Protein AF-A0A6G3LQU2-F1 (afdb_monomer_lite)

Structure (mmCIF, N/CA/C/O backbone):
data_AF-A0A6G3LQU2-F1
#
_entry.id   AF-A0A6G3LQU2-F1
#
loop_
_atom_site.group_PDB
_atom_site.id
_atom_site.type_symbol
_atom_site.label_atom_id
_atom_site.label_alt_id
_atom_site.label_comp_id
_atom_site.label_asym_id
_atom_site.lab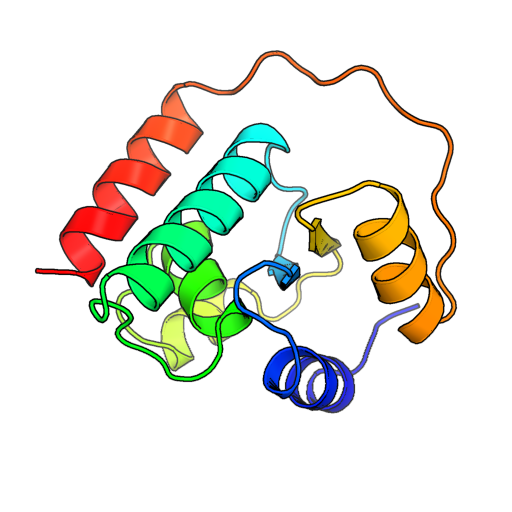el_entity_id
_atom_site.label_seq_id
_atom_site.pdbx_PDB_ins_code
_atom_site.Cartn_x
_atom_site.Cartn_y
_atom_site.Cartn_z
_atom_site.occupancy
_atom_site.B_iso_or_equiv
_atom_site.auth_seq_id
_atom_site.auth_comp_id
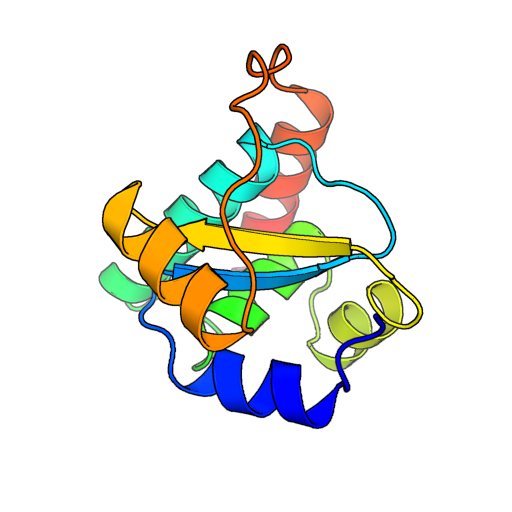_atom_site.auth_asym_id
_atom_site.auth_atom_id
_atom_site.pdbx_PDB_model_num
ATOM 1 N N . MET A 1 1 ? 11.847 -15.687 -6.685 1.00 57.41 1 MET A N 1
ATOM 2 C CA . MET A 1 1 ? 11.753 -16.353 -5.364 1.00 57.41 1 MET A CA 1
ATOM 3 C C . MET A 1 1 ? 10.437 -15.921 -4.744 1.00 57.41 1 MET A C 1
ATOM 5 O O . MET A 1 1 ? 10.197 -14.724 -4.695 1.00 57.41 1 MET A O 1
ATOM 9 N N . ARG A 1 2 ? 9.552 -16.847 -4.358 1.00 72.75 2 ARG A N 1
ATOM 10 C CA . ARG A 1 2 ? 8.254 -16.476 -3.774 1.00 72.75 2 ARG A CA 1
ATOM 11 C C . ARG A 1 2 ? 8.439 -16.215 -2.281 1.00 72.75 2 ARG A C 1
ATOM 13 O O . ARG A 1 2 ? 8.886 -17.109 -1.570 1.00 72.75 2 ARG A O 1
ATOM 20 N N . VAL A 1 3 ? 8.131 -15.004 -1.823 1.00 79.00 3 VAL A N 1
ATOM 21 C CA . VAL A 1 3 ? 8.186 -14.666 -0.393 1.00 79.00 3 VAL A CA 1
ATOM 22 C C . VAL A 1 3 ? 7.002 -15.335 0.324 1.00 79.00 3 VAL A C 1
ATOM 24 O O . VAL A 1 3 ? 5.879 -15.219 -0.167 1.00 79.00 3 VAL A O 1
ATOM 27 N N . PRO A 1 4 ? 7.196 -16.050 1.445 1.00 84.94 4 PRO A N 1
ATOM 28 C CA . PRO A 1 4 ? 6.087 -16.630 2.209 1.00 84.94 4 PRO A CA 1
ATOM 29 C C . PRO A 1 4 ? 5.144 -15.562 2.785 1.00 84.94 4 PRO A C 1
ATOM 31 O O . PRO A 1 4 ? 5.592 -14.471 3.138 1.00 84.94 4 PRO A O 1
ATOM 34 N N . ASP A 1 5 ? 3.853 -15.876 2.906 1.00 82.88 5 ASP A N 1
ATOM 35 C CA . ASP A 1 5 ? 2.827 -14.955 3.434 1.00 82.88 5 ASP A CA 1
ATOM 36 C C . ASP A 1 5 ? 3.134 -14.548 4.882 1.00 82.88 5 ASP A C 1
ATOM 38 O O . ASP A 1 5 ? 3.053 -13.375 5.224 1.00 82.88 5 ASP A O 1
ATOM 42 N N . GLU A 1 6 ? 3.598 -15.492 5.701 1.00 84.94 6 GLU A N 1
ATOM 43 C CA . GLU A 1 6 ? 3.984 -15.272 7.103 1.00 84.94 6 GLU A CA 1
ATOM 44 C C . GLU A 1 6 ? 5.152 -14.282 7.240 1.00 84.94 6 GLU A C 1
ATOM 46 O O . GLU A 1 6 ? 5.188 -13.440 8.143 1.00 84.94 6 GLU A O 1
ATOM 51 N N . LEU A 1 7 ? 6.116 -14.354 6.316 1.00 85.25 7 LEU A N 1
ATOM 52 C CA . LEU A 1 7 ? 7.258 -13.443 6.289 1.00 85.25 7 LEU A CA 1
ATOM 53 C C . LEU A 1 7 ? 6.819 -12.039 5.854 1.00 85.25 7 LEU A C 1
ATOM 55 O O . LEU A 1 7 ? 7.265 -11.046 6.424 1.00 85.25 7 LEU A O 1
ATOM 59 N N . LEU A 1 8 ? 5.908 -11.952 4.881 1.00 86.62 8 LEU A N 1
ATOM 60 C CA . LEU A 1 8 ? 5.320 -10.683 4.456 1.00 86.62 8 LEU A CA 1
ATOM 61 C C . LEU A 1 8 ? 4.523 -10.038 5.596 1.00 86.62 8 LEU A C 1
ATOM 63 O O . LEU A 1 8 ? 4.702 -8.858 5.893 1.00 86.62 8 LEU A O 1
ATOM 67 N N . GLU A 1 9 ? 3.674 -10.820 6.257 1.00 85.38 9 GLU A N 1
ATOM 68 C CA . GLU A 1 9 ? 2.836 -10.359 7.354 1.00 85.38 9 GLU A CA 1
ATOM 69 C C . GLU A 1 9 ? 3.687 -9.863 8.526 1.00 85.38 9 GLU A C 1
ATOM 71 O O . GLU A 1 9 ? 3.516 -8.725 8.971 1.00 85.38 9 GLU A O 1
ATOM 76 N N . SER A 1 10 ? 4.643 -10.674 8.989 1.00 87.75 10 SER A N 1
ATOM 77 C CA . SER A 1 10 ? 5.532 -10.306 10.098 1.00 87.75 10 SER A CA 1
ATOM 78 C C . SER A 1 10 ? 6.323 -9.032 9.811 1.00 87.75 10 SER A C 1
ATOM 80 O O . SER A 1 10 ? 6.362 -8.141 10.661 1.00 87.75 10 SER A O 1
ATOM 82 N N . ALA A 1 11 ? 6.885 -8.897 8.610 1.00 87.81 11 ALA A N 1
ATOM 83 C CA . ALA A 1 11 ? 7.638 -7.708 8.249 1.00 87.81 11 ALA A CA 1
ATOM 84 C C . ALA A 1 11 ? 6.746 -6.466 8.101 1.00 87.81 11 ALA A C 1
ATOM 86 O O . ALA A 1 11 ? 7.122 -5.389 8.556 1.00 87.81 11 ALA A O 1
ATOM 87 N N . SER A 1 12 ? 5.542 -6.610 7.539 1.00 89.31 12 SER A N 1
ATOM 88 C CA . SER A 1 12 ? 4.603 -5.496 7.347 1.00 89.31 12 SER A CA 1
ATOM 89 C C . SER A 1 12 ? 4.070 -4.905 8.661 1.00 89.31 12 SER A C 1
ATOM 91 O O . SER A 1 12 ? 3.805 -3.704 8.737 1.00 89.31 12 SER A O 1
ATOM 93 N N . ARG A 1 13 ? 3.942 -5.721 9.720 1.00 88.69 13 ARG A N 1
ATOM 94 C CA . ARG A 1 13 ? 3.430 -5.293 11.036 1.00 88.69 13 ARG A CA 1
ATOM 95 C C . ARG A 1 13 ? 4.327 -4.273 11.738 1.00 88.69 13 ARG A C 1
ATOM 97 O O . ARG A 1 13 ? 3.816 -3.484 12.525 1.00 88.69 13 ARG A O 1
ATOM 104 N N . GLY A 1 14 ? 5.636 -4.307 11.485 1.00 86.12 14 GLY A N 1
ATOM 105 C CA . GLY A 1 14 ? 6.617 -3.432 12.135 1.00 86.12 14 GLY A CA 1
ATOM 106 C C . GLY A 1 14 ? 6.907 -2.129 11.389 1.00 86.12 14 GLY A C 1
ATOM 107 O O . GLY A 1 14 ? 7.722 -1.338 11.862 1.00 86.12 14 GLY A O 1
ATOM 108 N N . LEU A 1 15 ? 6.297 -1.909 10.221 1.00 92.75 15 LEU A N 1
ATOM 109 C CA . LEU A 1 15 ? 6.607 -0.745 9.397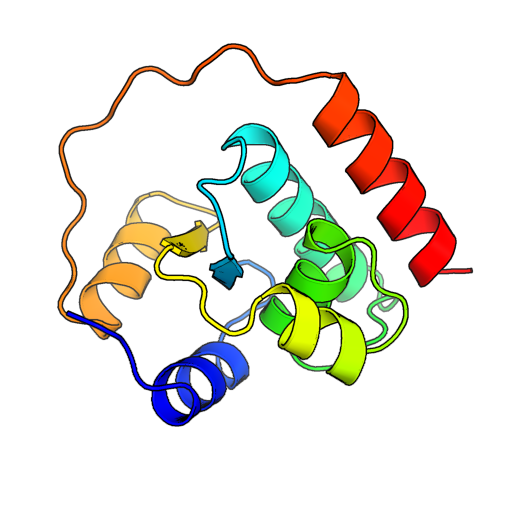 1.00 92.75 15 LEU A CA 1
ATOM 110 C C . LEU A 1 15 ? 5.895 0.518 9.903 1.00 92.75 15 LEU A C 1
ATOM 112 O O . LEU A 1 15 ? 4.713 0.451 10.256 1.00 92.75 15 LEU A O 1
ATOM 116 N N . PRO A 1 16 ? 6.586 1.675 9.922 1.00 94.75 16 PRO A N 1
ATOM 117 C CA . PRO A 1 16 ? 5.941 2.956 10.176 1.00 94.75 16 PRO A CA 1
ATOM 118 C C . PRO A 1 16 ? 4.996 3.323 9.017 1.00 94.75 16 PRO A C 1
ATOM 120 O O . PRO A 1 16 ? 5.161 2.800 7.915 1.00 94.75 16 PRO A O 1
ATOM 123 N N . PRO A 1 17 ? 4.054 4.264 9.215 1.00 95.81 17 PRO A N 1
ATOM 124 C CA . PRO A 1 17 ? 3.155 4.724 8.153 1.00 95.81 17 PRO A CA 1
ATOM 125 C C . PRO A 1 17 ? 3.866 5.249 6.906 1.00 95.81 17 PRO A C 1
ATOM 127 O O . PRO A 1 17 ? 3.313 5.156 5.818 1.00 95.81 17 PRO A O 1
ATOM 130 N N . SER A 1 18 ? 5.107 5.720 7.060 1.00 95.94 18 SER A N 1
ATOM 131 C CA . SER A 1 18 ? 5.943 6.197 5.961 1.00 95.94 18 SER A CA 1
ATOM 132 C C . SER A 1 18 ? 6.561 5.103 5.094 1.00 95.94 18 SER A C 1
ATOM 134 O O . SER A 1 18 ? 7.342 5.388 4.187 1.00 95.94 18 SER A O 1
ATOM 136 N N . ARG A 1 19 ? 6.243 3.832 5.368 1.00 96.00 19 ARG A N 1
ATOM 137 C CA . ARG A 1 19 ? 6.760 2.681 4.632 1.00 96.00 19 ARG A CA 1
ATOM 138 C C . ARG A 1 19 ? 5.661 1.668 4.378 1.00 96.00 19 ARG A C 1
ATOM 140 O O . ARG A 1 19 ? 4.946 1.252 5.288 1.00 96.00 19 ARG A O 1
ATOM 147 N N . LEU A 1 20 ? 5.588 1.203 3.140 1.00 94.38 20 LEU A N 1
ATOM 148 C CA . LEU A 1 20 ? 4.638 0.191 2.711 1.00 94.38 20 LEU A CA 1
ATOM 149 C C . LEU A 1 20 ? 5.350 -1.030 2.159 1.00 94.38 20 LEU A C 1
ATOM 151 O O . LEU A 1 20 ? 6.337 -0.929 1.429 1.00 94.38 20 LEU A O 1
ATOM 155 N N . LEU A 1 21 ? 4.768 -2.180 2.462 1.00 94.31 21 LEU A N 1
ATOM 156 C CA . LEU A 1 21 ? 5.102 -3.449 1.857 1.00 94.31 21 LEU A CA 1
ATOM 157 C C . LEU A 1 21 ? 3.816 -4.229 1.617 1.00 94.31 21 LEU A C 1
ATOM 159 O O . LEU A 1 21 ? 3.170 -4.680 2.563 1.00 94.31 21 LEU A O 1
ATOM 163 N N . VAL A 1 22 ? 3.465 -4.421 0.352 1.00 94.31 22 VAL A N 1
ATOM 164 C CA . VAL A 1 22 ? 2.264 -5.167 -0.031 1.00 94.31 22 VAL A CA 1
ATOM 165 C C . VAL A 1 22 ? 2.565 -6.156 -1.144 1.00 94.31 22 VAL A C 1
ATOM 167 O O . VAL A 1 22 ? 3.520 -6.002 -1.906 1.00 94.31 22 VAL A O 1
ATOM 170 N N . ARG A 1 23 ? 1.721 -7.181 -1.245 1.00 93.62 23 ARG A N 1
ATOM 171 C CA . ARG A 1 23 ? 1.702 -8.095 -2.384 1.00 93.62 23 ARG A CA 1
ATOM 172 C C . ARG A 1 23 ? 0.520 -7.786 -3.277 1.00 93.62 23 ARG A C 1
ATOM 174 O O . ARG A 1 23 ? -0.571 -7.547 -2.770 1.00 93.62 23 ARG A O 1
ATOM 181 N N . LEU A 1 24 ? 0.734 -7.845 -4.585 1.00 93.38 24 LEU A N 1
ATOM 182 C CA . LEU A 1 24 ? -0.287 -7.592 -5.596 1.00 93.38 24 LEU A CA 1
ATOM 183 C C . LEU A 1 24 ? -0.232 -8.669 -6.688 1.00 93.38 24 LEU A C 1
ATOM 185 O O . LEU A 1 24 ? 0.801 -9.305 -6.894 1.00 93.38 24 LEU A O 1
ATOM 189 N N . ILE A 1 25 ? -1.361 -8.886 -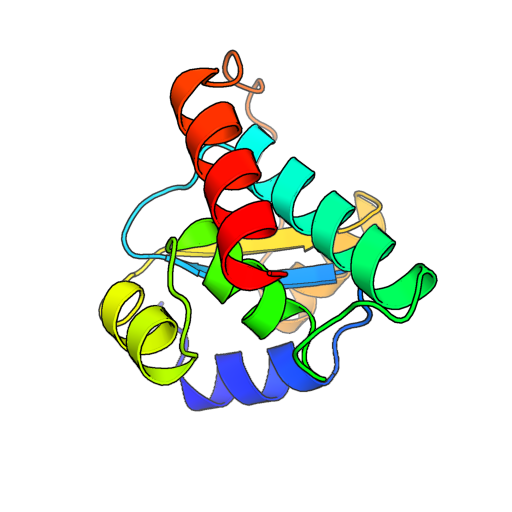7.370 1.00 90.56 25 ILE A N 1
ATOM 190 C CA . ILE A 1 25 ? -1.460 -9.831 -8.500 1.00 90.56 25 ILE A CA 1
ATOM 191 C C . ILE A 1 25 ? -0.756 -9.297 -9.753 1.00 90.56 25 ILE A C 1
ATOM 193 O O . ILE A 1 25 ? -0.282 -10.082 -10.565 1.00 90.56 25 ILE A O 1
ATOM 197 N N . GLY A 1 26 ? -0.688 -7.978 -9.912 1.00 87.81 26 GLY A N 1
ATOM 198 C CA . GLY A 1 26 ? -0.038 -7.326 -11.043 1.00 87.81 26 GLY A CA 1
ATOM 199 C C . GLY A 1 26 ? 0.850 -6.181 -10.587 1.00 87.81 26 GLY A C 1
ATOM 200 O O . GLY A 1 26 ? 0.783 -5.744 -9.435 1.00 87.81 26 GLY A O 1
ATOM 201 N N . GLU A 1 27 ? 1.685 -5.707 -11.507 1.00 87.56 27 GLU A N 1
ATOM 202 C CA . GLU A 1 27 ? 2.523 -4.537 -11.276 1.00 87.56 27 GLU A CA 1
ATOM 203 C C . GLU A 1 27 ? 1.627 -3.303 -11.086 1.00 87.56 27 GLU A C 1
ATOM 205 O O . GLU A 1 27 ? 0.822 -3.000 -11.972 1.00 87.56 27 GLU A O 1
ATOM 210 N N . PRO A 1 28 ? 1.688 -2.622 -9.925 1.00 85.94 28 PRO A N 1
ATOM 211 C CA . PRO A 1 28 ? 0.897 -1.422 -9.719 1.00 85.94 28 PRO A CA 1
ATOM 212 C C . PRO A 1 28 ? 1.460 -0.270 -10.546 1.00 85.94 28 PRO A C 1
ATOM 214 O O . PRO A 1 28 ? 2.671 -0.154 -10.731 1.00 85.94 28 PRO A O 1
ATOM 217 N N . ASP A 1 29 ? 0.588 0.653 -10.945 1.00 89.25 29 ASP A N 1
ATOM 218 C CA . ASP A 1 29 ? 1.027 1.972 -11.391 1.00 89.25 29 ASP A CA 1
ATOM 219 C C . ASP A 1 29 ? 1.854 2.643 -10.264 1.00 89.25 29 ASP A C 1
ATOM 221 O O . ASP A 1 29 ? 1.369 2.757 -9.128 1.00 89.25 29 ASP A O 1
ATOM 225 N N . PRO A 1 30 ? 3.103 3.082 -10.529 1.00 89.12 30 PRO A N 1
ATOM 226 C CA . PRO A 1 30 ? 3.972 3.643 -9.496 1.00 89.12 30 PRO A CA 1
ATOM 227 C C . PRO A 1 30 ? 3.373 4.871 -8.801 1.00 89.12 30 PRO A C 1
ATOM 229 O O . PRO A 1 30 ? 3.584 5.063 -7.602 1.00 89.12 30 PRO A O 1
ATOM 232 N N . CYS A 1 31 ? 2.593 5.684 -9.524 1.00 92.81 31 CYS A N 1
ATOM 233 C CA . CYS A 1 31 ? 1.919 6.840 -8.939 1.00 92.81 31 CYS A CA 1
ATOM 234 C C . CYS A 1 31 ? 0.811 6.410 -7.972 1.00 92.81 31 CYS A C 1
ATOM 236 O O . CYS A 1 31 ? 0.677 6.986 -6.898 1.00 92.81 31 CYS A O 1
ATOM 238 N N . THR A 1 32 ? 0.060 5.366 -8.310 1.00 94.50 32 THR A N 1
ATOM 239 C CA . THR A 1 32 ? -0.971 4.773 -7.452 1.00 94.50 32 THR A CA 1
ATOM 240 C C . THR A 1 32 ? -0.365 4.240 -6.154 1.00 94.50 32 THR A C 1
ATOM 242 O O . THR A 1 32 ? -0.904 4.495 -5.078 1.00 94.50 32 THR A O 1
ATOM 245 N N . LEU A 1 33 ? 0.794 3.577 -6.221 1.00 94.50 33 LEU A N 1
ATOM 246 C CA . LEU A 1 33 ? 1.514 3.135 -5.023 1.00 94.50 33 LEU A CA 1
ATOM 247 C C . LEU A 1 33 ? 1.998 4.317 -4.165 1.00 94.50 33 LEU A C 1
ATOM 249 O O . LEU A 1 33 ? 1.840 4.292 -2.944 1.00 94.50 33 LEU A O 1
ATOM 253 N N . ALA A 1 34 ? 2.555 5.358 -4.791 1.00 94.06 34 ALA A N 1
ATOM 254 C CA . ALA A 1 34 ? 3.021 6.554 -4.091 1.00 94.06 34 ALA A CA 1
ATOM 255 C C . ALA A 1 34 ? 1.871 7.310 -3.405 1.00 94.06 34 ALA A C 1
ATOM 257 O O . ALA A 1 34 ? 1.994 7.704 -2.249 1.00 94.06 34 ALA A O 1
ATOM 258 N N . VAL A 1 35 ? 0.727 7.461 -4.076 1.00 95.81 35 VAL A N 1
ATOM 259 C CA . VAL A 1 35 ? -0.457 8.105 -3.490 1.00 95.81 35 VAL A CA 1
ATOM 260 C C . VAL A 1 35 ? -1.049 7.254 -2.368 1.00 95.81 35 VAL A C 1
ATOM 262 O O . VAL A 1 35 ? -1.441 7.803 -1.341 1.00 95.81 35 VAL A O 1
ATOM 265 N N . ALA A 1 36 ? -1.067 5.924 -2.504 1.00 97.31 36 ALA A N 1
ATOM 266 C CA . ALA A 1 36 ? -1.499 5.041 -1.423 1.00 97.31 36 ALA A CA 1
ATOM 267 C C . ALA A 1 36 ? -0.616 5.193 -0.172 1.00 97.31 36 ALA A C 1
ATOM 269 O O . ALA A 1 36 ? -1.150 5.232 0.935 1.00 97.31 36 ALA A O 1
ATOM 270 N N . LEU A 1 37 ? 0.707 5.338 -0.338 1.00 97.56 37 LEU A N 1
ATOM 271 C CA . LEU A 1 37 ? 1.623 5.676 0.758 1.00 97.56 37 LEU A CA 1
ATOM 272 C C . LEU A 1 37 ? 1.249 7.012 1.406 1.00 97.56 37 LEU A C 1
ATOM 274 O O . LEU A 1 37 ? 1.057 7.056 2.617 1.00 97.56 37 LEU A O 1
ATOM 278 N N . SER A 1 38 ? 1.075 8.073 0.615 1.00 97.06 38 SER A N 1
ATOM 279 C CA . SER A 1 38 ? 0.708 9.391 1.147 1.00 97.06 38 SER A CA 1
ATOM 280 C C . SER A 1 38 ? -0.629 9.383 1.892 1.00 97.06 38 SER A C 1
ATOM 282 O O . SER A 1 38 ? -0.747 10.010 2.939 1.00 97.06 38 SER A O 1
ATOM 284 N N . TYR A 1 39 ? -1.629 8.650 1.397 1.00 97.56 39 TYR A N 1
ATOM 285 C CA . TYR A 1 39 ? -2.906 8.489 2.095 1.00 97.56 39 TYR A CA 1
ATOM 286 C C . TYR A 1 39 ? -2.743 7.782 3.431 1.00 97.56 39 TYR A C 1
ATOM 288 O O . TYR A 1 39 ? -3.286 8.238 4.430 1.00 97.56 39 TYR A O 1
ATOM 296 N N . VAL A 1 40 ? -1.955 6.710 3.476 1.00 97.69 40 VAL A N 1
ATOM 297 C CA . VAL A 1 40 ? -1.665 6.022 4.734 1.00 97.69 40 VAL A CA 1
ATOM 298 C C . VAL A 1 40 ? -0.942 6.950 5.713 1.00 97.69 40 VAL A C 1
ATOM 300 O O . VAL A 1 40 ? -1.350 7.043 6.867 1.00 97.69 40 VAL A O 1
ATOM 303 N N . GLU A 1 41 ? 0.079 7.687 5.284 1.00 97.56 41 GLU A N 1
ATOM 304 C CA . GLU A 1 41 ? 0.750 8.672 6.144 1.00 97.56 41 GLU A CA 1
ATOM 305 C C . GLU A 1 41 ? -0.224 9.735 6.688 1.00 97.56 41 GLU A C 1
ATOM 307 O O . GLU A 1 41 ? -0.219 10.040 7.887 1.00 97.56 41 GLU A O 1
ATOM 312 N N . GLU A 1 42 ? -1.092 10.274 5.831 1.00 97.19 42 GLU A N 1
ATOM 313 C CA . GLU A 1 42 ? -2.099 11.275 6.195 1.00 97.19 42 GLU A CA 1
ATOM 314 C C . GLU A 1 42 ? -3.125 10.717 7.192 1.00 97.19 42 GLU A C 1
ATOM 316 O O . GLU A 1 42 ? -3.414 11.349 8.210 1.00 97.19 42 GLU A O 1
ATOM 321 N N . ASP A 1 43 ? -3.639 9.512 6.949 1.00 96.75 43 ASP A N 1
ATOM 322 C CA . ASP A 1 43 ? -4.653 8.886 7.797 1.00 96.75 43 ASP A CA 1
ATOM 323 C C . ASP A 1 43 ? -4.107 8.580 9.190 1.00 96.75 43 ASP A C 1
ATOM 325 O O . ASP A 1 43 ? -4.790 8.789 10.194 1.00 96.75 43 ASP A O 1
ATOM 329 N N . TYR A 1 44 ? -2.863 8.110 9.280 1.00 96.75 44 TYR A N 1
ATOM 330 C CA . TYR A 1 44 ? -2.227 7.843 10.566 1.00 96.75 44 TYR A CA 1
ATOM 331 C C . TYR A 1 44 ? -1.874 9.130 11.313 1.00 96.75 44 TYR A C 1
ATOM 333 O O . TYR A 1 44 ? -2.112 9.210 12.518 1.00 96.75 44 TYR A O 1
ATOM 341 N N . SER A 1 45 ? -1.342 10.143 10.623 1.00 96.69 45 SER A N 1
ATOM 342 C CA . SER A 1 45 ? -1.014 11.433 11.251 1.00 96.69 45 SER A CA 1
ATOM 343 C C . SER A 1 45 ? -2.258 12.197 11.715 1.00 96.69 45 SER A C 1
ATOM 345 O O . SER A 1 45 ? -2.204 12.887 12.732 1.00 96.69 45 SER A O 1
ATOM 347 N N . SER A 1 46 ? -3.390 12.010 11.033 1.00 96.38 46 SER A N 1
ATOM 348 C CA . SER A 1 46 ? -4.680 12.622 11.377 1.00 96.38 46 SER A CA 1
ATOM 349 C C . SER A 1 46 ? -5.519 11.793 12.359 1.00 96.38 46 SER A C 1
ATOM 351 O O . SER A 1 46 ? -6.604 12.221 12.746 1.00 96.38 46 SER A O 1
ATOM 353 N N . GLY A 1 47 ? -5.055 10.605 12.764 1.00 95.31 47 GLY A N 1
ATOM 354 C CA . GLY A 1 47 ? -5.805 9.704 13.648 1.00 95.31 47 GLY A CA 1
ATOM 355 C C . GLY A 1 47 ? -7.056 9.081 13.011 1.00 95.31 47 GLY A C 1
ATOM 356 O O . GLY A 1 47 ? -7.952 8.645 13.729 1.00 95.31 47 GLY A O 1
ATOM 357 N N . LEU A 1 48 ? -7.120 9.042 11.678 1.00 95.12 48 LEU A N 1
ATOM 358 C CA . LEU A 1 48 ? -8.240 8.525 10.885 1.00 95.12 48 LEU A CA 1
ATOM 359 C C . LEU A 1 48 ? -8.016 7.094 10.366 1.00 95.12 48 LEU A C 1
ATOM 361 O O . LEU A 1 48 ? -8.917 6.501 9.772 1.00 95.12 48 LEU A O 1
ATOM 365 N N . ALA A 1 49 ? -6.825 6.527 10.566 1.00 94.31 49 ALA A N 1
ATOM 366 C CA . ALA A 1 49 ? -6.503 5.177 10.118 1.00 94.31 49 ALA A CA 1
ATOM 367 C C . ALA A 1 49 ? -7.458 4.125 10.716 1.00 94.31 49 ALA A C 1
ATOM 369 O O . ALA A 1 49 ? -7.619 4.023 11.934 1.00 94.31 49 ALA A O 1
ATOM 370 N N . ARG A 1 50 ? -8.061 3.294 9.852 1.00 94.44 50 ARG A N 1
ATOM 371 C CA . ARG A 1 50 ? -8.970 2.210 10.273 1.00 94.44 50 ARG A CA 1
ATOM 372 C C . ARG A 1 50 ? -8.230 1.013 10.857 1.00 94.44 50 ARG A C 1
ATOM 374 O O . ARG A 1 50 ? -8.737 0.352 11.762 1.00 94.44 50 ARG A O 1
ATOM 381 N N . LEU A 1 51 ? -7.065 0.693 10.304 1.00 94.38 51 LEU A N 1
ATOM 382 C CA . LEU A 1 51 ? -6.247 -0.438 10.720 1.00 94.38 51 LEU A CA 1
ATOM 383 C C . LEU A 1 51 ? -5.035 0.027 11.521 1.00 94.38 51 LEU A C 1
ATOM 385 O O . LEU A 1 51 ? -4.573 1.155 11.398 1.00 94.38 51 LEU A O 1
ATOM 389 N N . ARG A 1 52 ? -4.487 -0.876 12.342 1.00 92.81 52 ARG A N 1
ATOM 390 C CA . ARG A 1 52 ? -3.235 -0.623 13.073 1.00 92.81 52 ARG A CA 1
ATOM 391 C C . ARG A 1 52 ? -1.997 -0.830 12.209 1.00 92.81 52 ARG A C 1
ATOM 393 O O . ARG A 1 52 ? -0.980 -0.204 12.474 1.00 92.81 52 ARG A O 1
ATOM 400 N N . THR A 1 53 ? -2.084 -1.654 11.167 1.00 95.12 53 THR A N 1
ATOM 401 C CA . THR A 1 53 ? -0.956 -1.983 10.284 1.00 95.12 53 THR A CA 1
ATOM 402 C C . THR A 1 53 ? -1.007 -1.160 8.989 1.00 95.12 53 THR A C 1
ATOM 404 O O . THR A 1 53 ? -1.904 -1.404 8.177 1.00 95.12 53 THR A O 1
ATOM 407 N N . PRO A 1 54 ? -0.038 -0.253 8.744 1.00 96.19 54 PRO A N 1
ATOM 408 C CA . PRO A 1 54 ? -0.086 0.669 7.603 1.00 96.19 54 PRO A CA 1
ATOM 409 C C . PRO A 1 54 ? -0.150 -0.034 6.249 1.00 96.19 54 PRO A C 1
ATOM 411 O O . PRO A 1 54 ? -0.925 0.335 5.371 1.00 96.19 54 PRO A O 1
ATOM 414 N N . SER A 1 55 ? 0.606 -1.121 6.104 1.00 95.81 55 SER A N 1
ATOM 415 C CA . SER A 1 55 ? 0.615 -1.925 4.879 1.00 95.81 55 SER A CA 1
ATOM 416 C C . SER A 1 55 ? -0.727 -2.610 4.599 1.00 95.81 55 SER A C 1
ATOM 418 O O . SER A 1 55 ? -1.113 -2.736 3.440 1.00 95.81 55 SER A O 1
ATOM 420 N N . LEU A 1 56 ? -1.483 -3.001 5.633 1.00 95.56 56 LEU A N 1
ATOM 421 C CA . LEU A 1 56 ? -2.835 -3.530 5.435 1.00 95.56 56 LEU A CA 1
ATOM 422 C C . LEU A 1 56 ? -3.813 -2.417 5.053 1.00 95.56 56 LEU A C 1
ATOM 424 O O . LEU A 1 56 ? -4.674 -2.648 4.210 1.00 95.56 56 LEU A O 1
ATOM 428 N N . GLN A 1 57 ? -3.661 -1.212 5.616 1.00 96.31 57 GLN A N 1
ATOM 429 C CA . GLN A 1 57 ? -4.462 -0.051 5.217 1.00 96.31 57 GLN A CA 1
ATOM 430 C C . GLN A 1 57 ? -4.235 0.277 3.733 1.00 96.31 57 GLN A C 1
ATOM 432 O O . GLN A 1 57 ? -5.197 0.393 2.978 1.00 96.31 57 GLN A O 1
ATOM 437 N N . ALA A 1 58 ? -2.973 0.324 3.292 1.00 96.75 58 ALA A N 1
ATOM 438 C CA . ALA A 1 58 ? -2.633 0.491 1.880 1.00 96.75 58 ALA A CA 1
ATOM 439 C C . ALA A 1 58 ? -3.239 -0.609 1.003 1.00 96.75 58 ALA A C 1
ATOM 441 O O . ALA A 1 58 ? -3.746 -0.328 -0.081 1.00 96.75 58 ALA A O 1
ATOM 442 N N . LEU A 1 59 ? -3.203 -1.864 1.465 1.00 95.94 59 LEU A N 1
ATOM 443 C CA . LEU A 1 59 ? -3.763 -2.989 0.725 1.00 95.94 59 LEU A CA 1
ATOM 444 C C . LEU A 1 59 ? -5.279 -2.846 0.530 1.00 95.94 59 LEU A C 1
ATOM 446 O O . LEU A 1 59 ? -5.765 -3.164 -0.556 1.00 95.94 59 LEU A O 1
ATOM 450 N N . LEU A 1 60 ? -6.020 -2.329 1.521 1.00 96.69 60 LEU A N 1
ATOM 451 C CA . LEU A 1 60 ? -7.444 -2.011 1.349 1.00 96.69 60 LEU A CA 1
ATOM 452 C C . LEU A 1 60 ? -7.644 -1.030 0.184 1.00 96.69 60 LEU A C 1
ATOM 454 O O . LEU A 1 60 ? -8.455 -1.293 -0.704 1.00 96.69 60 LEU A O 1
ATOM 458 N N . TYR A 1 61 ? -6.850 0.046 0.140 1.00 96.38 61 TYR A N 1
ATOM 459 C CA . TYR A 1 61 ? -6.932 1.062 -0.915 1.00 96.38 61 TYR A CA 1
ATOM 460 C C . TYR A 1 61 ? -6.610 0.487 -2.293 1.00 96.38 61 TYR A C 1
ATOM 462 O O . TYR A 1 61 ? -7.425 0.592 -3.211 1.00 96.38 61 TYR A O 1
ATOM 470 N N . LEU A 1 62 ? -5.460 -0.180 -2.411 1.00 95.50 62 LEU A N 1
ATOM 471 C CA . LEU A 1 62 ? -4.930 -0.724 -3.664 1.00 95.5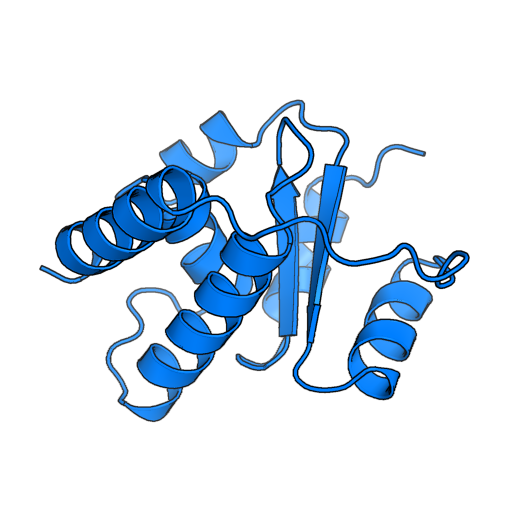0 62 LEU A CA 1
ATOM 472 C C . LEU A 1 62 ? -5.792 -1.850 -4.246 1.00 95.50 62 LEU A C 1
ATOM 474 O O . LEU A 1 62 ? -5.784 -2.069 -5.453 1.00 95.50 62 LEU A O 1
ATOM 478 N N . THR A 1 63 ? -6.546 -2.562 -3.408 1.00 94.88 63 THR A N 1
ATOM 479 C CA . THR A 1 63 ? -7.447 -3.639 -3.854 1.00 94.88 63 THR A CA 1
ATOM 480 C C . THR A 1 63 ? -8.911 -3.211 -3.936 1.00 94.88 63 THR A C 1
ATOM 482 O O . THR A 1 63 ? -9.750 -4.016 -4.350 1.00 94.88 63 THR A O 1
ATOM 485 N N . SER A 1 64 ? -9.218 -1.961 -3.563 1.00 95.00 64 SER A N 1
ATOM 486 C CA . SER A 1 64 ? -10.587 -1.445 -3.424 1.00 95.00 64 SER A CA 1
ATOM 487 C C . SER A 1 64 ? -11.473 -2.368 -2.584 1.00 95.00 64 SER A C 1
ATOM 489 O O . SER A 1 64 ? -12.563 -2.756 -3.005 1.00 95.00 64 SER A O 1
ATOM 491 N N . SER A 1 65 ? -10.961 -2.766 -1.418 1.00 96.25 65 SER A N 1
ATOM 492 C CA . SER A 1 65 ? -11.615 -3.716 -0.513 1.00 96.25 65 SER A CA 1
ATOM 493 C C . SER A 1 65 ? -11.970 -3.045 0.806 1.00 96.25 65 SER A C 1
ATOM 495 O O . SER A 1 65 ? -11.138 -2.373 1.411 1.00 96.25 65 SER A O 1
ATOM 497 N N . ARG A 1 66 ? -13.182 -3.287 1.316 1.00 94.12 66 ARG A N 1
ATOM 498 C CA . ARG A 1 66 ? -13.614 -2.742 2.621 1.00 94.12 66 ARG A CA 1
ATOM 499 C C . ARG A 1 66 ? -13.157 -3.578 3.813 1.00 94.12 66 ARG A C 1
ATOM 501 O O . ARG A 1 66 ? -13.160 -3.085 4.947 1.00 94.12 66 ARG A O 1
ATOM 508 N N . GLN A 1 67 ? -12.823 -4.842 3.558 1.00 95.00 67 GLN A N 1
ATOM 509 C CA . GLN A 1 67 ? -12.444 -5.841 4.551 1.00 95.00 67 GLN A CA 1
ATOM 510 C C . GLN A 1 67 ? -11.043 -6.384 4.263 1.00 95.00 67 GLN A C 1
ATOM 512 O O . GLN A 1 67 ? -10.658 -6.563 3.109 1.00 95.00 67 GLN A O 1
ATOM 517 N N . VAL A 1 68 ? -10.293 -6.678 5.328 1.00 94.44 68 VAL A N 1
ATOM 518 C CA . VAL A 1 68 ? -8.915 -7.185 5.229 1.00 94.44 68 VAL A CA 1
ATOM 519 C C . VAL A 1 68 ? -8.874 -8.546 4.537 1.00 94.44 68 VAL A C 1
ATOM 521 O O . VAL A 1 68 ? -8.061 -8.735 3.638 1.00 94.44 68 VAL A O 1
ATOM 524 N N . ASP A 1 69 ? -9.782 -9.459 4.886 1.00 95.19 69 ASP A N 1
ATOM 525 C CA . ASP A 1 69 ? -9.828 -10.800 4.288 1.00 95.19 69 ASP A CA 1
ATOM 526 C C . ASP A 1 69 ? -10.077 -10.749 2.775 1.00 95.19 69 ASP A C 1
ATOM 528 O O . ASP A 1 69 ? -9.474 -11.502 2.011 1.00 95.19 69 ASP A O 1
ATOM 532 N N . GLU A 1 70 ? -10.917 -9.812 2.327 1.00 96.00 70 GLU A N 1
ATOM 533 C CA . GLU A 1 70 ? -11.157 -9.563 0.907 1.00 96.00 70 GLU A CA 1
ATOM 534 C C . GLU A 1 70 ? -9.890 -9.041 0.218 1.00 96.00 70 GLU A C 1
ATOM 536 O O . GLU A 1 70 ? -9.492 -9.569 -0.821 1.00 96.00 70 GLU A O 1
ATOM 541 N N . ALA A 1 71 ? -9.218 -8.058 0.819 1.00 94.88 71 ALA A N 1
ATOM 542 C CA . ALA A 1 71 ? -7.990 -7.476 0.285 1.00 94.88 71 ALA A CA 1
ATOM 543 C C . ALA A 1 71 ? -6.858 -8.512 0.170 1.00 94.88 71 ALA A C 1
ATOM 545 O O . ALA A 1 71 ? -6.160 -8.593 -0.847 1.00 94.88 71 ALA A O 1
ATOM 546 N N . ILE A 1 72 ? -6.709 -9.361 1.191 1.00 92.94 72 ILE A N 1
ATOM 547 C CA . ILE A 1 72 ? -5.778 -10.493 1.186 1.00 92.94 72 ILE A CA 1
ATOM 548 C C . ILE A 1 72 ? -6.178 -11.492 0.099 1.00 92.94 72 ILE A C 1
ATOM 550 O O . ILE A 1 72 ? -5.334 -11.913 -0.687 1.00 92.94 72 ILE A O 1
ATOM 554 N N . SER A 1 73 ? -7.460 -11.847 -0.018 1.00 93.19 73 SER A N 1
ATOM 555 C CA . SER A 1 73 ? -7.923 -12.764 -1.064 1.00 93.19 73 SER A CA 1
ATOM 556 C C . SER A 1 73 ? -7.656 -12.229 -2.476 1.00 93.19 73 SER A C 1
ATOM 558 O O . SER A 1 73 ? -7.268 -13.004 -3.346 1.00 93.19 73 SER A O 1
ATOM 560 N N . ARG A 1 74 ? -7.825 -10.921 -2.708 1.00 93.38 74 ARG A N 1
ATOM 561 C CA . ARG A 1 74 ? -7.564 -10.259 -4.001 1.00 93.38 74 ARG A CA 1
ATOM 562 C C . ARG A 1 74 ? -6.080 -10.090 -4.323 1.00 93.38 74 ARG A C 1
ATOM 564 O O . ARG A 1 74 ? -5.741 -9.842 -5.472 1.00 93.38 74 ARG A O 1
ATOM 571 N N . SER A 1 75 ? -5.198 -10.204 -3.335 1.00 91.50 75 SER A N 1
ATOM 572 C CA . SER A 1 75 ? -3.738 -10.185 -3.519 1.00 91.50 75 SER A CA 1
ATOM 573 C C . SER A 1 75 ? -3.116 -11.583 -3.491 1.00 91.50 75 SER A C 1
ATOM 575 O O . SER A 1 75 ? -1.960 -11.775 -3.889 1.00 91.50 75 SER A O 1
ATOM 577 N N . LYS A 1 76 ? -3.875 -12.583 -3.034 1.00 86.25 76 LYS A N 1
ATOM 578 C CA . LYS A 1 76 ? -3.435 -13.969 -2.927 1.00 86.25 76 LYS A CA 1
ATOM 579 C C . LYS A 1 76 ? -3.075 -14.517 -4.301 1.00 86.25 76 LYS A C 1
ATOM 581 O O . LYS A 1 76 ? -3.779 -14.322 -5.283 1.00 86.25 76 LYS A O 1
ATOM 586 N N . GLY A 1 77 ? -1.964 -15.245 -4.359 1.00 82.06 77 GLY A N 1
ATOM 587 C CA . GLY A 1 77 ? -1.454 -15.778 -5.623 1.00 82.06 77 GLY A CA 1
ATOM 588 C C . GLY A 1 77 ? -0.580 -14.805 -6.412 1.00 82.06 77 GLY A C 1
ATOM 589 O O . GLY A 1 77 ? 0.119 -15.274 -7.302 1.00 82.06 77 GLY A O 1
ATOM 590 N N . GLY A 1 78 ? -0.545 -13.519 -6.046 1.00 85.69 78 GLY A N 1
ATOM 591 C CA . GLY A 1 78 ? 0.345 -12.541 -6.662 1.00 85.69 78 GLY A CA 1
ATOM 592 C C . GLY A 1 78 ? 1.828 -12.844 -6.449 1.00 85.69 78 GLY A C 1
ATOM 593 O O . GLY A 1 78 ? 2.228 -13.454 -5.451 1.00 85.69 78 GLY A O 1
ATOM 594 N N . ASP A 1 79 ? 2.642 -12.415 -7.401 1.00 87.56 79 ASP A N 1
ATOM 595 C CA . ASP A 1 79 ? 4.098 -12.549 -7.420 1.00 87.56 79 ASP A CA 1
ATOM 596 C C . ASP A 1 79 ? 4.821 -11.197 -7.326 1.00 87.56 79 ASP A C 1
ATOM 598 O O . ASP A 1 79 ? 6.032 -11.165 -7.096 1.00 87.56 79 ASP A O 1
ATOM 602 N N . VAL A 1 80 ? 4.078 -10.089 -7.400 1.00 90.94 80 VAL A N 1
ATOM 603 C CA . VAL A 1 80 ? 4.610 -8.734 -7.263 1.00 90.94 80 VAL A CA 1
ATOM 604 C C . VAL A 1 80 ? 4.640 -8.317 -5.797 1.00 90.94 80 VAL A C 1
ATOM 606 O O . VAL A 1 80 ? 3.621 -8.325 -5.102 1.00 90.94 80 VAL A O 1
ATOM 609 N N . LEU A 1 81 ? 5.821 -7.906 -5.334 1.00 91.69 81 LEU A N 1
ATOM 610 C CA . LEU A 1 81 ? 5.999 -7.197 -4.070 1.00 91.69 81 LEU A CA 1
ATOM 611 C C . LEU A 1 81 ? 6.210 -5.718 -4.362 1.00 91.69 81 LEU A C 1
ATOM 613 O O . LEU A 1 81 ? 7.178 -5.345 -5.022 1.00 91.69 81 LEU A O 1
ATOM 617 N N . ALA A 1 82 ? 5.306 -4.892 -3.854 1.00 93.00 82 ALA A N 1
ATOM 618 C CA . ALA A 1 82 ? 5.376 -3.451 -3.988 1.00 93.00 82 ALA A CA 1
ATOM 619 C C . ALA A 1 82 ? 5.890 -2.839 -2.683 1.00 93.00 82 ALA A C 1
ATOM 621 O O . ALA A 1 82 ? 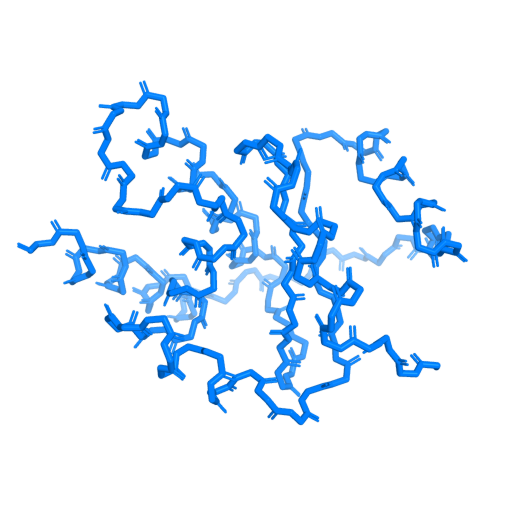5.359 -3.104 -1.600 1.00 93.00 82 ALA A O 1
ATOM 622 N N . PHE A 1 83 ? 6.928 -2.016 -2.814 1.00 93.56 83 PHE A N 1
ATOM 623 C CA . PHE A 1 83 ? 7.578 -1.310 -1.718 1.00 93.56 83 PHE A CA 1
ATOM 624 C C . PHE A 1 83 ? 7.360 0.191 -1.893 1.00 93.56 83 PHE A C 1
ATOM 626 O O . PHE A 1 83 ? 7.586 0.725 -2.977 1.00 93.56 83 PHE A O 1
ATOM 633 N N . GLY A 1 84 ? 6.951 0.870 -0.827 1.00 94.00 84 GLY A N 1
ATOM 634 C CA . GLY A 1 84 ? 6.842 2.326 -0.778 1.00 94.00 84 GLY A CA 1
ATOM 635 C C . GLY A 1 84 ? 7.628 2.866 0.406 1.00 94.00 84 GLY A C 1
ATOM 636 O O . GLY A 1 84 ? 7.632 2.244 1.468 1.00 94.00 84 GLY A O 1
ATOM 637 N N . ALA A 1 85 ? 8.298 4.001 0.230 1.00 95.00 85 ALA A N 1
ATOM 638 C CA . ALA A 1 85 ? 8.940 4.716 1.325 1.00 95.00 85 ALA A CA 1
ATOM 639 C C . ALA A 1 85 ? 9.030 6.217 1.026 1.00 95.00 85 ALA A C 1
ATOM 641 O O . ALA A 1 85 ? 9.080 6.625 -0.135 1.00 95.00 85 ALA A O 1
ATOM 642 N N . GLU A 1 86 ? 9.124 7.017 2.081 1.00 93.19 86 GLU A N 1
ATOM 643 C CA . GLU A 1 86 ? 9.246 8.477 2.053 1.00 93.19 86 GLU A CA 1
ATOM 644 C C . GLU A 1 86 ? 10.561 8.977 1.433 1.00 93.19 86 GLU A C 1
ATOM 646 O O . GLU A 1 86 ? 10.679 10.135 1.033 1.00 93.19 86 GLU A O 1
ATOM 651 N N . SER A 1 87 ? 11.584 8.117 1.368 1.00 92.06 87 SER A N 1
ATOM 652 C CA . SER A 1 87 ? 12.887 8.462 0.800 1.00 92.06 87 SER A CA 1
ATOM 653 C C . SER A 1 87 ? 13.559 7.280 0.089 1.00 92.06 87 SER A C 1
ATOM 655 O O . SER A 1 87 ? 13.346 6.124 0.470 1.00 92.06 87 SER A O 1
ATOM 657 N N . PRO A 1 88 ? 14.453 7.539 -0.888 1.00 90.69 88 PRO A N 1
ATOM 658 C CA . PRO A 1 88 ? 15.207 6.484 -1.571 1.00 90.69 88 PRO A CA 1
ATOM 659 C C . PRO A 1 88 ? 16.040 5.601 -0.627 1.00 90.69 88 PRO A C 1
ATOM 661 O O . PRO A 1 88 ? 16.163 4.394 -0.843 1.00 90.69 88 PRO A O 1
ATOM 664 N N . GLN A 1 89 ? 16.599 6.188 0.437 1.00 92.50 89 GLN A N 1
ATOM 665 C CA . GLN A 1 89 ? 17.384 5.450 1.427 1.00 92.50 89 GLN A CA 1
ATOM 666 C C . GLN A 1 89 ? 16.496 4.502 2.241 1.00 92.50 89 GLN A C 1
ATOM 668 O O . GLN A 1 89 ? 16.816 3.321 2.358 1.00 92.50 89 GLN A O 1
ATOM 673 N N . ALA A 1 90 ? 15.349 4.986 2.730 1.00 93.19 90 ALA A N 1
ATOM 674 C CA . ALA A 1 90 ? 14.389 4.162 3.461 1.00 93.19 90 ALA A CA 1
ATOM 675 C C . ALA A 1 90 ? 13.840 3.013 2.601 1.00 93.19 90 ALA A C 1
ATOM 677 O O . ALA A 1 90 ? 13.711 1.891 3.092 1.00 93.19 90 ALA A O 1
ATOM 678 N N . LEU A 1 91 ? 13.590 3.269 1.311 1.00 92.31 91 LEU A N 1
ATOM 679 C CA . LEU A 1 91 ? 13.202 2.238 0.350 1.00 92.31 91 LEU A CA 1
ATOM 680 C C . LEU A 1 91 ? 14.293 1.170 0.211 1.00 92.31 91 LEU A C 1
ATOM 682 O O . LEU A 1 91 ? 14.012 -0.024 0.285 1.00 92.31 91 LEU A O 1
ATOM 686 N N . THR A 1 92 ? 15.547 1.599 0.054 1.00 92.25 92 THR A N 1
ATOM 687 C CA . THR A 1 92 ? 16.698 0.696 -0.078 1.00 92.25 92 THR A CA 1
ATOM 688 C C . THR A 1 92 ? 16.883 -0.167 1.169 1.00 92.25 92 THR A C 1
ATOM 690 O O . THR A 1 92 ? 17.091 -1.375 1.057 1.00 92.25 92 THR A O 1
ATOM 693 N N . ASP A 1 93 ? 16.783 0.424 2.360 1.00 91.75 93 ASP A N 1
ATOM 694 C CA . ASP A 1 93 ? 16.916 -0.306 3.622 1.00 91.75 93 ASP A CA 1
ATOM 695 C C . ASP A 1 93 ? 15.758 -1.291 3.831 1.00 91.75 93 ASP A C 1
ATOM 697 O O . ASP A 1 93 ? 15.983 -2.424 4.267 1.00 91.75 93 ASP A O 1
ATOM 701 N N . LEU A 1 94 ? 14.536 -0.906 3.441 1.00 91.44 94 LEU A N 1
ATOM 702 C CA . LEU A 1 94 ? 13.382 -1.800 3.435 1.00 91.44 94 LEU A CA 1
ATOM 703 C C . LEU A 1 94 ? 13.614 -2.989 2.495 1.00 91.44 94 LEU A C 1
ATOM 705 O O . LEU A 1 94 ? 13.488 -4.128 2.932 1.00 91.44 94 LEU A O 1
ATOM 709 N N . MET A 1 95 ? 14.023 -2.759 1.245 1.00 90.94 95 MET A N 1
ATOM 710 C CA . MET A 1 95 ? 14.326 -3.832 0.287 1.00 90.94 95 MET A CA 1
ATOM 711 C C . MET A 1 95 ? 15.436 -4.764 0.794 1.00 90.94 95 MET A C 1
ATOM 713 O O . MET A 1 95 ? 15.315 -5.988 0.694 1.00 90.94 95 MET A O 1
ATOM 717 N N . ARG A 1 96 ? 16.488 -4.211 1.412 1.00 89.88 96 ARG A N 1
ATOM 718 C CA . ARG A 1 96 ? 17.604 -4.996 1.960 1.00 89.88 96 ARG A CA 1
ATOM 719 C C . ARG A 1 96 ? 17.154 -5.958 3.062 1.00 89.88 96 ARG A C 1
ATOM 721 O O . ARG A 1 96 ? 17.708 -7.051 3.155 1.00 89.88 96 ARG A O 1
ATOM 728 N N . SER A 1 97 ? 16.128 -5.611 3.846 1.00 85.75 97 SER A N 1
ATOM 729 C CA . SER A 1 97 ? 15.557 -6.521 4.858 1.00 85.75 97 SER A CA 1
ATOM 730 C C . SER A 1 97 ? 14.963 -7.808 4.259 1.00 85.75 97 SER A C 1
ATOM 732 O O . SER A 1 97 ? 14.878 -8.824 4.943 1.00 85.75 97 SER A O 1
ATOM 734 N N . PHE A 1 98 ? 14.661 -7.802 2.955 1.00 83.19 98 PHE A N 1
ATOM 735 C CA . PHE A 1 98 ? 14.224 -8.968 2.175 1.00 83.19 98 PHE A CA 1
ATOM 736 C C . PHE A 1 98 ? 15.343 -9.585 1.334 1.00 83.19 98 PHE A C 1
ATOM 738 O O . PHE A 1 98 ? 15.074 -10.393 0.450 1.00 83.19 98 PHE A O 1
ATOM 745 N N . SER A 1 99 ? 16.602 -9.203 1.576 1.00 87.12 99 SER A N 1
ATOM 746 C CA . SER A 1 99 ? 17.739 -9.555 0.713 1.00 87.12 99 SER A CA 1
ATOM 747 C C . SER A 1 99 ? 17.543 -9.119 -0.748 1.00 87.12 99 SER A C 1
ATOM 749 O O . SER A 1 99 ? 18.092 -9.730 -1.664 1.00 87.12 99 SER A O 1
ATOM 751 N N . LEU A 1 100 ? 16.757 -8.060 -0.975 1.00 87.75 100 LEU A N 1
ATOM 752 C CA . LEU A 1 100 ? 16.571 -7.440 -2.284 1.00 87.75 100 LEU A CA 1
ATOM 753 C C . LEU A 1 100 ? 17.482 -6.218 -2.411 1.00 87.75 100 LEU A C 1
ATOM 755 O O . LEU A 1 100 ? 17.866 -5.593 -1.424 1.00 87.75 100 LEU A O 1
ATOM 759 N N . SER A 1 101 ? 17.831 -5.871 -3.644 1.00 85.81 101 SER A N 1
ATOM 760 C CA . SER A 1 101 ? 18.577 -4.654 -3.965 1.00 85.81 101 SER A CA 1
ATOM 761 C C . SER A 1 101 ? 17.824 -3.862 -5.030 1.00 85.81 101 SER A C 1
ATOM 763 O O . SER A 1 101 ? 17.183 -4.485 -5.882 1.00 85.81 101 SER A O 1
ATOM 765 N N . PRO A 1 102 ? 17.873 -2.518 -4.995 1.00 83.44 102 PRO A N 1
ATOM 766 C CA . PRO A 1 102 ? 17.282 -1.709 -6.047 1.00 83.44 102 PRO A CA 1
ATOM 767 C C . PRO A 1 102 ? 17.903 -2.076 -7.397 1.00 83.44 102 PRO A C 1
ATOM 769 O O . PRO A 1 102 ? 19.125 -2.173 -7.525 1.00 83.44 102 PRO A O 1
ATOM 772 N N . GLY A 1 103 ? 17.047 -2.297 -8.391 1.00 84.56 103 GLY A N 1
ATOM 773 C CA . GLY A 1 103 ? 17.466 -2.412 -9.781 1.00 84.56 103 GLY A CA 1
ATOM 774 C C . GLY A 1 103 ? 17.794 -1.045 -10.393 1.00 84.56 103 GLY A C 1
ATOM 775 O O . GLY A 1 103 ? 17.732 -0.019 -9.708 1.00 84.56 103 GLY A O 1
ATOM 776 N N . PRO A 1 104 ? 18.133 -1.004 -11.692 1.00 83.06 104 PRO A N 1
ATOM 777 C CA . PRO A 1 104 ? 18.243 0.255 -12.416 1.00 83.06 104 PRO A CA 1
ATOM 778 C C . PRO A 1 104 ? 16.931 1.044 -12.321 1.00 83.06 104 PRO A C 1
ATOM 780 O O . PRO A 1 104 ? 15.840 0.483 -12.418 1.00 83.06 104 PRO A O 1
ATOM 783 N N . LEU A 1 105 ? 17.043 2.358 -12.129 1.00 81.62 105 LEU A N 1
ATOM 784 C CA . LEU A 1 105 ? 15.880 3.236 -12.115 1.00 81.62 105 LEU A CA 1
ATOM 785 C C . LEU A 1 105 ? 15.300 3.320 -13.525 1.00 81.62 105 LEU A C 1
ATOM 787 O O . LEU A 1 105 ? 15.994 3.686 -14.475 1.00 81.62 105 LEU A O 1
ATOM 791 N N . HIS A 1 106 ? 14.018 3.000 -13.645 1.00 80.19 106 HIS A N 1
ATOM 792 C CA . HIS A 1 106 ? 13.270 3.186 -14.877 1.00 80.19 106 HIS A CA 1
ATOM 793 C C . HIS A 1 106 ? 12.603 4.568 -14.878 1.00 80.19 106 HIS A C 1
ATOM 795 O O . HIS A 1 106 ? 12.216 5.060 -13.813 1.00 80.19 106 HIS A O 1
ATOM 801 N N . PRO A 1 107 ? 12.459 5.216 -16.048 1.00 78.50 107 PRO A N 1
ATOM 802 C CA . PRO A 1 107 ? 11.645 6.417 -16.161 1.00 78.50 107 PRO A CA 1
ATOM 803 C C . PRO A 1 107 ? 10.238 6.133 -15.637 1.00 78.50 107 PRO A C 1
ATOM 805 O O . PRO A 1 107 ? 9.645 5.114 -15.994 1.00 78.50 107 PRO A O 1
ATOM 808 N N . LEU A 1 108 ? 9.706 7.032 -14.806 1.00 78.25 108 LEU A N 1
ATOM 809 C CA . LEU A 1 108 ? 8.327 6.907 -14.353 1.00 78.25 108 LEU A CA 1
ATOM 810 C C . LEU A 1 108 ? 7.398 7.010 -15.572 1.00 78.25 108 LEU A C 1
ATOM 812 O O . LEU A 1 108 ? 7.521 7.972 -16.341 1.00 78.25 108 LEU A O 1
ATOM 816 N N . PRO A 1 109 ? 6.481 6.047 -15.773 1.00 79.50 109 PRO A N 1
ATOM 817 C CA . PRO A 1 109 ? 5.443 6.195 -16.779 1.00 79.50 109 PRO A CA 1
ATOM 818 C C . PRO A 1 109 ? 4.556 7.401 -16.436 1.00 79.50 109 PRO A C 1
ATOM 820 O O . PRO A 1 109 ? 4.541 7.890 -15.303 1.00 79.50 109 PRO A O 1
ATOM 823 N N . GLN A 1 110 ? 3.802 7.899 -17.418 1.00 86.38 110 GLN A N 1
ATOM 824 C CA . GLN A 1 110 ? 2.754 8.874 -17.119 1.00 86.38 110 GLN A CA 1
ATOM 825 C C . GLN A 1 110 ? 1.743 8.235 -16.166 1.00 86.38 110 GLN A C 1
ATOM 827 O O . GLN A 1 110 ? 1.243 7.152 -16.458 1.00 86.38 110 GLN A O 1
ATOM 832 N N . CYS A 1 111 ? 1.441 8.917 -15.058 1.00 88.75 111 CYS A N 1
ATOM 833 C CA . CYS A 1 111 ? 0.484 8.415 -14.080 1.00 88.75 111 CYS A CA 1
ATOM 834 C C . CYS A 1 111 ? -0.876 8.149 -14.733 1.00 88.75 111 CYS A C 1
ATOM 836 O O . CYS A 1 111 ? -1.448 9.037 -15.381 1.00 88.75 111 CYS A O 1
ATOM 838 N N . ASP A 1 112 ? -1.427 6.962 -14.500 1.00 90.75 112 ASP A N 1
ATOM 839 C CA . ASP A 1 112 ? -2.769 6.630 -14.956 1.00 90.75 112 ASP A CA 1
ATOM 840 C C . ASP A 1 112 ? -3.828 7.326 -14.088 1.00 90.75 112 ASP A C 1
ATOM 842 O O . ASP A 1 112 ? -4.103 6.958 -12.944 1.00 90.75 112 ASP A O 1
ATOM 846 N N . ARG A 1 113 ? -4.473 8.343 -14.665 1.00 90.88 113 ARG A N 1
ATOM 847 C CA . ARG A 1 113 ? -5.530 9.114 -13.997 1.00 90.88 113 ARG A CA 1
ATOM 848 C C . ARG A 1 113 ? -6.718 8.253 -13.576 1.00 90.88 113 ARG A C 1
ATOM 850 O O . ARG A 1 113 ? -7.370 8.592 -12.591 1.00 90.88 113 ARG A O 1
ATOM 857 N N . SER A 1 114 ? -7.024 7.188 -14.316 1.00 91.69 114 SER A N 1
ATOM 858 C CA . SER A 1 114 ? -8.161 6.322 -14.000 1.00 91.69 114 SER A CA 1
ATOM 859 C C . SER A 1 114 ? -7.891 5.497 -12.740 1.00 91.69 114 SER A C 1
ATOM 861 O O . SER A 1 114 ? -8.716 5.505 -11.826 1.00 91.69 114 SER A O 1
ATOM 863 N N . SER A 1 115 ? -6.694 4.912 -12.630 1.00 91.38 115 SER A N 1
ATOM 864 C CA . SER A 1 115 ? -6.218 4.232 -11.420 1.00 91.38 115 SER A CA 1
ATOM 865 C C . SER A 1 115 ? -6.179 5.163 -10.204 1.00 91.38 115 SER A C 1
ATOM 867 O O . SER A 1 115 ? -6.672 4.801 -9.135 1.00 91.38 115 SER A O 1
ATOM 869 N N . LEU A 1 116 ? -5.696 6.401 -10.366 1.00 93.94 116 LEU A N 1
ATOM 870 C CA . LEU A 1 116 ? -5.700 7.398 -9.286 1.00 93.94 116 LEU A CA 1
ATOM 871 C C . LEU A 1 116 ? -7.119 7.781 -8.835 1.00 93.94 116 LEU A C 1
ATOM 873 O O . LEU A 1 116 ? -7.378 7.898 -7.638 1.00 93.94 116 LEU A O 1
ATOM 877 N N . GLY A 1 117 ? -8.051 7.951 -9.778 1.00 94.25 117 GLY A N 1
ATOM 878 C CA . GLY A 1 117 ? -9.457 8.219 -9.470 1.00 94.25 117 GLY A CA 1
ATOM 879 C C . GLY A 1 117 ? -10.122 7.063 -8.718 1.00 94.25 117 GLY A C 1
ATOM 880 O O . GLY A 1 117 ? -10.835 7.295 -7.741 1.00 94.25 117 GLY A O 1
ATOM 881 N N . ALA A 1 118 ? -9.842 5.821 -9.124 1.00 93.50 118 ALA A N 1
ATOM 882 C CA . ALA A 1 118 ? -10.321 4.626 -8.434 1.00 93.50 118 ALA A CA 1
ATOM 883 C C . ALA A 1 118 ? -9.751 4.520 -7.010 1.00 93.50 118 ALA A C 1
ATOM 885 O O . ALA A 1 118 ? -10.496 4.232 -6.075 1.00 93.50 118 ALA A O 1
ATOM 886 N N . LEU A 1 119 ? -8.462 4.823 -6.823 1.00 95.25 119 LEU A N 1
ATOM 887 C CA . LEU A 1 119 ? -7.820 4.838 -5.507 1.00 95.25 119 LEU A CA 1
ATOM 888 C C . LEU A 1 119 ? -8.445 5.888 -4.575 1.00 95.25 119 LEU A C 1
ATOM 890 O O . LEU A 1 119 ? -8.726 5.593 -3.414 1.00 95.25 119 LEU A O 1
ATOM 894 N N . ALA A 1 120 ? -8.692 7.100 -5.077 1.00 95.88 120 ALA A N 1
ATOM 895 C CA . ALA A 1 120 ? -9.327 8.163 -4.302 1.00 95.88 120 ALA A CA 1
ATOM 896 C C . ALA A 1 120 ? -10.758 7.784 -3.880 1.00 95.88 120 ALA A C 1
ATOM 898 O O . ALA A 1 120 ? -11.122 7.947 -2.715 1.00 95.88 120 ALA A O 1
ATOM 899 N N . ALA A 1 121 ? -11.549 7.227 -4.803 1.00 94.94 121 ALA A N 1
ATOM 900 C CA . ALA A 1 121 ? -12.891 6.731 -4.501 1.00 94.94 121 ALA A CA 1
ATOM 901 C C . ALA A 1 121 ? -12.857 5.595 -3.465 1.00 94.94 121 ALA A C 1
ATOM 903 O O . ALA A 1 121 ? -13.630 5.612 -2.512 1.00 94.94 121 ALA A O 1
ATOM 904 N N . SER A 1 122 ? -11.918 4.659 -3.620 1.00 94.69 122 SER A N 1
ATOM 905 C CA . SER A 1 122 ? -11.672 3.555 -2.690 1.00 94.69 122 SER A CA 1
ATOM 906 C C . SER A 1 122 ? -11.378 4.059 -1.274 1.00 94.69 122 SER A C 1
ATOM 908 O O . SER A 1 122 ? -12.039 3.631 -0.331 1.00 94.69 122 SER A O 1
ATOM 910 N N . ARG A 1 123 ? -10.463 5.027 -1.104 1.00 95.62 123 ARG A N 1
ATOM 911 C CA . ARG A 1 123 ? -10.176 5.617 0.216 1.00 95.62 123 ARG A CA 1
ATOM 912 C C . ARG A 1 123 ? -11.430 6.206 0.856 1.00 95.62 123 ARG A C 1
ATOM 914 O O . ARG A 1 123 ? -11.712 5.883 2.004 1.00 95.62 123 ARG A O 1
ATOM 921 N N . LEU A 1 124 ? -12.179 7.039 0.130 1.00 93.94 124 LEU A N 1
ATOM 922 C CA . LEU A 1 124 ? -13.394 7.670 0.661 1.00 93.94 124 LEU A CA 1
ATOM 923 C C . LEU A 1 124 ? -14.426 6.630 1.104 1.00 93.94 124 LEU A C 1
ATOM 925 O O . LEU A 1 124 ? -14.962 6.738 2.200 1.00 93.94 124 LEU A O 1
ATOM 929 N N . ASP A 1 125 ? -14.651 5.612 0.278 1.00 93.75 125 ASP A N 1
ATOM 930 C CA . ASP A 1 125 ? -15.591 4.523 0.546 1.00 93.75 125 ASP A CA 1
ATOM 931 C C . ASP A 1 125 ? -15.178 3.651 1.742 1.00 93.75 125 ASP A C 1
ATOM 933 O O . ASP A 1 125 ? -16.005 3.174 2.515 1.00 93.75 125 ASP A O 1
ATOM 937 N N . ILE A 1 126 ? -13.873 3.436 1.904 1.00 93.75 126 ILE A N 1
ATOM 938 C CA . ILE A 1 126 ? -13.306 2.703 3.033 1.00 93.75 126 ILE A CA 1
ATOM 939 C C . ILE A 1 126 ? -13.379 3.550 4.305 1.00 93.75 126 ILE A C 1
ATOM 941 O O . ILE A 1 126 ? -13.522 2.978 5.379 1.00 93.75 126 ILE A O 1
ATOM 945 N N . MET A 1 127 ? -13.251 4.872 4.227 1.00 89.06 127 MET A N 1
ATOM 946 C CA . MET A 1 127 ? -13.229 5.752 5.400 1.00 89.06 127 MET A CA 1
ATOM 947 C C . MET A 1 127 ? -14.610 6.232 5.862 1.00 89.06 127 MET A C 1
ATOM 949 O O . MET A 1 127 ? -14.718 6.696 6.997 1.00 89.06 127 MET A O 1
ATOM 953 N N . SER A 1 128 ? -15.636 6.129 5.014 1.00 84.69 128 SER A N 1
ATOM 954 C CA . SER A 1 128 ? -17.041 6.401 5.356 1.00 84.69 128 SER A CA 1
ATOM 955 C C . SER A 1 128 ? -17.672 5.286 6.183 1.00 84.69 128 SER A C 1
ATOM 957 O O . SER A 1 128 ? -18.415 5.617 7.131 1.00 84.69 128 SER A O 1
#

pLDDT: mean 91.17, std 5.87, range [57.41, 97.69]

Secondary structure (DSSP, 8-state):
-PPPHHHHHHHHHT--TTEEEEEESSPPPHHHHHHHHHHHHHHHHTT--SSSSHHHHHHHHHHT-SSHHHHHHHHTT--EEEEEESSHHHHHHHHHHTT----PPPPPPPP-HHHHHHHHHHHHHHH-

Sequence (128 aa):
MRVPDELLESASRGLPPSRLLVRLIGEPDPCTLAVALSYVEEDYSSGLARLRTPSLQALLYLTSSRQVDEAISRSKGGDVLAFGAESPQALTDLMRSFSLSPGPLHPLPQCDRSSLGALAASRLDIMS

Radius of gyration: 13.75 Å; chains: 1; bounding box: 36×29×31 Å

Foldseek 3Di:
DADDPVNQVVLQLPDDLQKEKDAAQDDDQVVLLAVLSVLSVVCVVVVLQPDNGNNLSSLQLQQLHLDSVSSCVRRPPGRDIDMGHPDPVVSQVSLVVVVHGDDDDDPRDDGDPVSVVSSVVSNVVNSD